Protein AF-A0A9W9Z1G8-F1 (afdb_monomer_lite)

Organism: NCBI:txid174260

Structure (mmCIF, N/CA/C/O backbone):
data_AF-A0A9W9Z1G8-F1
#
_entry.id   AF-A0A9W9Z1G8-F1
#
loop_
_atom_site.group_PDB
_atom_site.id
_atom_site.type_symbol
_atom_site.label_atom_id
_atom_site.label_alt_id
_atom_site.label_comp_id
_atom_site.label_asym_id
_atom_site.label_entity_id
_atom_site.label_seq_id
_atom_site.pdbx_PDB_ins_code
_atom_site.Cartn_x
_atom_site.Cartn_y
_atom_site.Cartn_z
_atom_site.occupancy
_atom_site.B_iso_or_equiv
_atom_site.auth_seq_id
_atom_site.auth_comp_id
_atom_site.auth_asym_id
_atom_site.auth_atom_id
_atom_site.pdbx_PDB_model_num
ATOM 1 N N . MET A 1 1 ? 4.835 -1.463 17.199 1.00 64.31 1 MET A N 1
ATOM 2 C CA . MET A 1 1 ? 3.603 -2.204 16.846 1.00 64.31 1 MET A CA 1
ATOM 3 C C . MET A 1 1 ? 2.471 -1.956 17.831 1.00 64.31 1 MET A C 1
ATOM 5 O O . MET A 1 1 ? 1.395 -1.622 17.361 1.00 64.31 1 MET A O 1
ATOM 9 N N . GLU A 1 2 ? 2.693 -2.034 19.150 1.00 81.00 2 GLU A N 1
ATOM 10 C CA . GLU A 1 2 ? 1.630 -1.820 20.158 1.00 81.00 2 GLU A CA 1
ATOM 11 C C . GLU A 1 2 ? 0.841 -0.513 19.968 1.00 81.00 2 GLU A C 1
ATOM 13 O O . GLU A 1 2 ? -0.379 -0.501 20.099 1.00 81.00 2 GLU A O 1
ATOM 18 N N . LEU A 1 3 ? 1.510 0.575 19.562 1.00 88.12 3 LEU A N 1
ATOM 19 C CA . LEU A 1 3 ? 0.845 1.849 19.270 1.00 88.12 3 LEU A CA 1
ATOM 20 C C . LEU A 1 3 ? -0.226 1.725 18.172 1.00 88.12 3 LEU A C 1
ATOM 22 O O . LEU A 1 3 ? -1.344 2.203 18.351 1.00 88.12 3 LEU A O 1
ATOM 26 N N . PHE A 1 4 ? 0.087 1.062 17.055 1.00 91.38 4 PHE A N 1
ATOM 27 C CA . PHE A 1 4 ? -0.839 0.905 15.925 1.00 91.38 4 PHE A CA 1
ATOM 28 C C . PHE A 1 4 ? -1.971 -0.084 16.208 1.00 91.38 4 PHE A C 1
ATOM 30 O O . PHE A 1 4 ? -2.998 -0.045 15.539 1.00 91.38 4 PHE A O 1
ATOM 37 N N . GLN A 1 5 ? -1.809 -0.933 17.220 1.00 90.75 5 GLN A N 1
ATOM 38 C CA . GLN A 1 5 ? -2.851 -1.841 17.696 1.00 90.75 5 GLN A CA 1
ATOM 39 C C . GLN A 1 5 ? -3.811 -1.174 18.691 1.00 90.75 5 GLN A C 1
ATOM 41 O O . GLN A 1 5 ? -4.838 -1.754 19.035 1.00 90.75 5 GLN A O 1
ATOM 46 N N . SER A 1 6 ? -3.508 0.041 19.159 1.00 94.38 6 SER A N 1
ATOM 47 C CA . SER A 1 6 ? -4.393 0.759 20.074 1.00 94.38 6 SER A CA 1
ATOM 48 C C . SER A 1 6 ? -5.694 1.199 19.392 1.00 94.38 6 SER A C 1
ATOM 50 O O . SER A 1 6 ? -5.722 1.526 18.202 1.00 94.38 6 SER A O 1
ATOM 52 N N . THR A 1 7 ? -6.774 1.261 20.176 1.00 94.69 7 THR A N 1
ATOM 53 C CA . THR A 1 7 ? -8.117 1.626 19.701 1.00 94.69 7 THR A CA 1
ATOM 54 C C . THR A 1 7 ? -8.156 2.918 18.875 1.00 94.69 7 THR A C 1
ATOM 56 O O . THR A 1 7 ? -8.778 2.895 17.815 1.00 94.69 7 THR A O 1
ATOM 59 N N . PRO A 1 8 ? -7.482 4.023 19.269 1.00 94.44 8 PRO A N 1
ATOM 60 C CA . PRO A 1 8 ? -7.518 5.253 18.481 1.00 94.44 8 PRO A CA 1
ATOM 61 C C . PRO A 1 8 ? -6.978 5.071 17.061 1.00 94.44 8 PRO A C 1
ATOM 63 O O . PRO A 1 8 ? -7.577 5.566 16.115 1.00 94.44 8 PRO A O 1
ATOM 66 N N . TYR A 1 9 ? -5.880 4.336 16.882 1.00 94.94 9 TYR A N 1
ATOM 67 C CA . TYR A 1 9 ? -5.307 4.126 15.550 1.00 94.94 9 TYR A CA 1
ATOM 68 C C . TYR A 1 9 ? -6.160 3.175 14.712 1.00 94.94 9 TYR A C 1
ATOM 70 O O . TYR A 1 9 ? -6.418 3.458 13.546 1.00 94.94 9 TYR A O 1
ATOM 78 N N . GLN A 1 10 ? -6.661 2.096 15.316 1.00 94.69 10 GLN A N 1
ATOM 79 C CA . GLN A 1 10 ? -7.533 1.136 14.634 1.00 94.69 10 GLN A CA 1
ATOM 80 C C . GLN A 1 10 ? -8.850 1.762 14.143 1.00 94.69 10 GLN A C 1
ATOM 82 O O . GLN A 1 10 ? -9.410 1.299 13.155 1.00 94.69 10 GLN A O 1
ATOM 87 N N . GLN A 1 11 ? -9.342 2.815 14.805 1.00 94.62 11 GLN A N 1
ATOM 88 C CA . GLN A 1 11 ? -10.590 3.492 14.432 1.00 94.62 11 GLN A 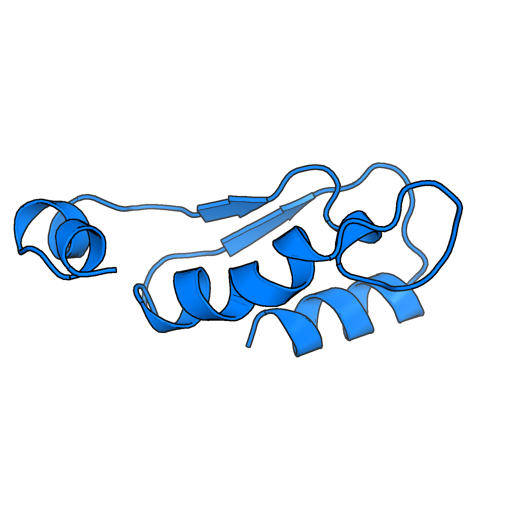CA 1
ATOM 89 C C . GLN A 1 11 ? -10.401 4.732 13.551 1.00 94.62 11 GLN A C 1
ATOM 91 O O . GLN A 1 11 ? -11.341 5.120 12.862 1.00 94.62 11 GLN A O 1
ATOM 96 N N . CYS A 1 12 ? -9.233 5.379 13.598 1.00 95.88 12 CYS A N 1
ATOM 97 C CA . CYS A 1 12 ? -9.035 6.686 12.963 1.00 95.88 12 CYS A CA 1
ATOM 98 C C . CYS A 1 12 ? -8.159 6.655 11.707 1.00 95.88 12 CYS A C 1
ATOM 100 O O . CYS A 1 12 ? -8.130 7.648 10.979 1.00 95.88 12 CYS A O 1
ATOM 102 N N . VAL A 1 13 ? -7.412 5.580 11.447 1.00 96.06 13 VAL A N 1
ATOM 103 C CA . VAL A 1 13 ? -6.626 5.475 10.211 1.00 96.06 13 VAL A CA 1
ATOM 104 C C . VAL A 1 13 ? -7.572 5.176 9.048 1.00 96.06 13 VAL A C 1
ATOM 106 O O . VAL A 1 13 ? -8.218 4.138 9.020 1.00 96.06 13 VAL A O 1
ATOM 109 N N . GLN A 1 14 ? -7.629 6.090 8.077 1.00 96.50 14 GLN A N 1
ATOM 110 C CA . GLN A 1 14 ? -8.566 6.015 6.946 1.00 96.50 14 GLN A CA 1
ATOM 111 C C . GLN A 1 14 ? -7.897 5.689 5.607 1.00 96.50 14 GLN A C 1
ATOM 113 O O . GLN A 1 14 ? -8.584 5.310 4.663 1.00 96.50 14 GLN A O 1
ATOM 118 N N . ALA A 1 15 ? -6.577 5.860 5.500 1.00 96.56 15 ALA A N 1
ATOM 119 C CA . ALA A 1 15 ? -5.807 5.542 4.302 1.00 96.56 15 ALA A CA 1
ATOM 120 C C . ALA A 1 15 ? -4.329 5.324 4.648 1.00 96.56 15 ALA A C 1
ATOM 122 O O . ALA A 1 15 ? -3.803 5.948 5.572 1.00 96.56 15 ALA A O 1
ATOM 123 N N . ILE A 1 16 ? -3.659 4.487 3.858 1.00 95.69 16 ILE A N 1
ATOM 124 C CA . ILE A 1 16 ? -2.201 4.350 3.840 1.00 95.69 16 ILE A CA 1
ATOM 125 C C . ILE A 1 16 ? -1.723 4.780 2.454 1.00 95.69 16 ILE A C 1
ATOM 127 O O . ILE A 1 16 ? -2.197 4.269 1.441 1.00 95.69 16 ILE A O 1
ATOM 131 N N . VAL A 1 17 ? -0.787 5.724 2.405 1.00 96.56 17 VAL A N 1
ATOM 132 C CA . VAL A 1 17 ? -0.196 6.207 1.154 1.00 96.56 17 VAL A CA 1
ATOM 133 C C . VAL A 1 17 ? 1.301 5.937 1.202 1.00 96.56 17 VAL A C 1
ATOM 135 O O . VAL A 1 17 ? 1.987 6.428 2.096 1.00 96.56 17 VAL A O 1
ATOM 138 N N . ILE A 1 18 ? 1.784 5.128 0.263 1.00 94.38 18 ILE A N 1
ATOM 139 C CA . ILE A 1 18 ? 3.195 4.772 0.116 1.00 94.38 18 ILE A CA 1
ATOM 140 C C . ILE A 1 18 ? 3.707 5.506 -1.114 1.00 94.38 18 ILE A C 1
ATOM 142 O O . ILE A 1 18 ? 3.355 5.153 -2.240 1.00 94.38 18 ILE A O 1
ATOM 146 N N . ASP A 1 19 ? 4.507 6.537 -0.881 1.00 93.88 19 ASP A N 1
ATOM 147 C CA . ASP A 1 19 ? 5.234 7.218 -1.945 1.00 93.88 19 ASP A CA 1
ATOM 148 C C . ASP A 1 19 ? 6.504 6.435 -2.305 1.00 93.88 19 ASP A C 1
ATOM 150 O O . ASP A 1 19 ? 7.005 5.651 -1.498 1.00 93.88 19 ASP A O 1
ATOM 154 N N . GLU A 1 20 ? 6.999 6.613 -3.525 1.00 92.69 20 GLU A N 1
ATOM 155 C CA . GLU A 1 20 ? 8.138 5.874 -4.086 1.00 92.69 20 GLU A CA 1
ATOM 156 C C . GLU A 1 20 ? 8.084 4.354 -3.886 1.00 92.69 20 GLU A C 1
ATOM 158 O O . GLU A 1 20 ? 9.066 3.691 -3.544 1.00 92.69 20 GLU A O 1
ATOM 163 N N . ALA A 1 21 ? 6.919 3.771 -4.169 1.00 92.75 21 ALA A N 1
ATOM 164 C CA . ALA A 1 21 ? 6.647 2.349 -3.979 1.00 92.75 21 ALA A CA 1
ATOM 165 C C . ALA A 1 21 ? 7.603 1.405 -4.737 1.00 92.75 21 ALA A C 1
ATOM 167 O O . ALA A 1 21 ? 7.699 0.230 -4.384 1.00 92.75 21 ALA A O 1
ATOM 168 N N . HIS A 1 22 ? 8.346 1.895 -5.737 1.00 89.62 22 HIS A N 1
ATOM 169 C CA . HIS A 1 22 ? 9.402 1.115 -6.387 1.00 89.62 22 HIS A CA 1
ATOM 170 C C . HIS A 1 22 ? 10.509 0.677 -5.409 1.00 89.62 22 HIS A C 1
ATOM 172 O O . HIS A 1 22 ? 11.122 -0.361 -5.637 1.00 89.62 22 HIS A O 1
ATOM 178 N N . CYS A 1 23 ? 10.706 1.385 -4.286 1.00 89.88 23 CYS A N 1
ATOM 179 C CA . CYS A 1 23 ? 11.685 1.040 -3.247 1.00 89.88 23 CYS A CA 1
ATOM 180 C C . CYS A 1 23 ? 11.411 -0.310 -2.557 1.00 89.88 23 CYS A C 1
ATOM 182 O O . CYS A 1 23 ? 12.293 -0.830 -1.873 1.00 89.88 23 CYS A O 1
ATOM 184 N N . ILE A 1 24 ? 10.199 -0.864 -2.706 1.00 89.50 24 ILE A N 1
ATOM 185 C CA . ILE A 1 24 ? 9.814 -2.189 -2.189 1.00 89.50 24 ILE A CA 1
ATOM 186 C C . ILE A 1 24 ? 10.566 -3.305 -2.926 1.00 89.50 24 ILE A C 1
ATOM 188 O O . ILE A 1 24 ? 10.864 -4.342 -2.336 1.00 89.50 24 ILE A O 1
ATOM 192 N N . LEU A 1 25 ? 10.870 -3.109 -4.211 1.00 86.25 25 LEU A N 1
ATOM 193 C CA . LEU A 1 25 ? 11.525 -4.115 -5.038 1.00 86.25 25 LEU A CA 1
ATOM 194 C C . LEU A 1 25 ? 13.048 -3.966 -4.949 1.00 86.25 25 LEU A C 1
ATOM 196 O O . LEU A 1 25 ? 13.579 -2.863 -5.034 1.00 86.25 25 LEU A O 1
ATOM 200 N N . GLU A 1 26 ? 13.763 -5.086 -4.826 1.00 68.50 26 GLU A N 1
ATOM 201 C CA . GLU A 1 26 ? 15.236 -5.146 -4.817 1.00 68.50 26 GLU A CA 1
ATOM 202 C C . GLU A 1 26 ? 15.843 -4.871 -6.205 1.00 68.50 26 GLU A C 1
ATOM 204 O O . GLU A 1 26 ? 16.466 -5.746 -6.803 1.00 68.50 26 GLU A O 1
ATOM 209 N N . TRP A 1 27 ? 15.630 -3.685 -6.775 1.00 60.47 27 TRP A N 1
ATOM 210 C CA . TRP A 1 27 ? 16.201 -3.317 -8.073 1.00 60.47 27 TRP A CA 1
ATOM 211 C C . 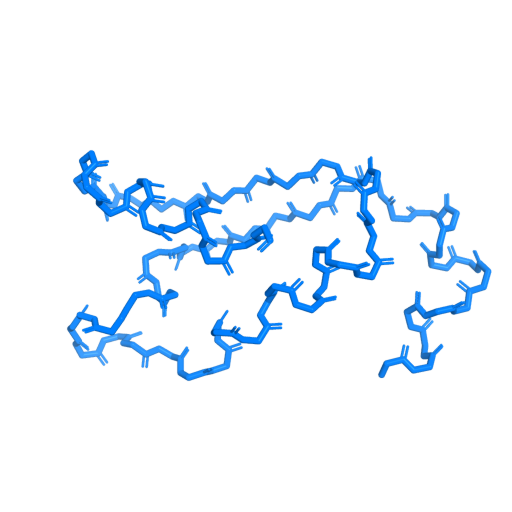TRP A 1 27 ? 16.658 -1.855 -8.071 1.00 60.47 27 TRP A C 1
ATOM 213 O O . TRP A 1 27 ? 15.842 -0.941 -8.120 1.00 60.47 27 TRP A O 1
ATOM 223 N N . GLY A 1 28 ? 17.978 -1.650 -8.066 1.00 57.44 28 GLY A N 1
ATOM 224 C CA . GLY A 1 28 ? 18.618 -0.336 -8.199 1.00 57.44 28 GLY A CA 1
ATOM 225 C C . GLY A 1 28 ? 19.278 0.187 -6.920 1.00 57.44 28 GLY A C 1
ATOM 226 O O . GLY A 1 28 ? 19.155 -0.404 -5.848 1.00 57.44 28 GLY A O 1
ATOM 227 N N . ASP A 1 29 ? 19.988 1.310 -7.055 1.00 60.72 29 ASP A N 1
ATOM 228 C CA . ASP A 1 29 ? 20.739 1.960 -5.967 1.00 60.72 29 ASP A CA 1
ATOM 229 C C . ASP A 1 29 ? 19.830 2.530 -4.856 1.00 60.72 29 ASP A C 1
ATOM 231 O O . ASP A 1 29 ? 20.296 2.790 -3.747 1.00 60.72 29 ASP A O 1
ATOM 235 N N . ASP A 1 30 ? 18.528 2.666 -5.130 1.00 66.56 30 ASP A N 1
ATOM 236 C CA . ASP A 1 30 ? 17.523 3.230 -4.220 1.00 66.56 30 ASP A CA 1
ATOM 237 C C . ASP A 1 30 ? 16.739 2.177 -3.413 1.00 66.56 30 ASP A C 1
ATOM 239 O O . ASP A 1 30 ? 15.784 2.517 -2.710 1.00 66.56 30 ASP A O 1
ATOM 243 N N . PHE A 1 31 ? 17.125 0.895 -3.461 1.00 67.75 31 PHE A N 1
ATOM 244 C CA . PHE A 1 31 ? 16.463 -0.136 -2.657 1.00 67.7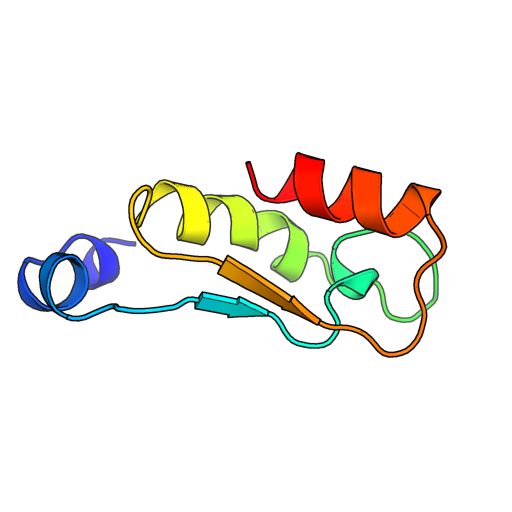5 31 PHE A CA 1
ATOM 245 C C . PHE A 1 31 ? 16.545 0.175 -1.154 1.00 67.75 31 PHE A C 1
ATOM 247 O O . PHE A 1 31 ? 17.627 0.355 -0.583 1.00 67.75 31 PHE A O 1
ATOM 254 N N . ARG A 1 32 ? 15.389 0.159 -0.479 1.00 79.31 32 ARG A N 1
ATOM 255 C CA . ARG A 1 32 ? 15.297 0.377 0.969 1.00 79.31 32 ARG A CA 1
ATOM 256 C C . ARG A 1 32 ? 14.725 -0.851 1.651 1.00 79.31 32 ARG A C 1
ATOM 258 O O . ARG A 1 32 ? 13.524 -1.086 1.611 1.00 79.31 32 ARG A O 1
ATOM 265 N N . LYS A 1 33 ? 15.578 -1.572 2.383 1.00 77.81 33 LYS A N 1
ATOM 266 C CA . LYS A 1 33 ? 15.184 -2.747 3.186 1.00 77.81 33 LYS A CA 1
ATOM 267 C C . LYS A 1 33 ? 13.980 -2.486 4.093 1.00 77.81 33 LYS A C 1
ATOM 269 O O . LYS A 1 33 ? 13.177 -3.385 4.311 1.00 77.81 33 LYS A O 1
ATOM 274 N N . ASP A 1 34 ? 13.825 -1.258 4.580 1.00 84.81 34 ASP A N 1
ATOM 275 C CA . ASP A 1 34 ? 12.706 -0.890 5.446 1.00 84.81 34 ASP A CA 1
ATOM 276 C C . ASP A 1 34 ? 11.347 -0.914 4.726 1.00 84.81 34 ASP A C 1
ATOM 278 O O . ASP A 1 34 ? 10.333 -1.189 5.367 1.00 84.81 34 ASP A O 1
ATOM 282 N N . TYR A 1 35 ? 11.308 -0.702 3.402 1.00 88.06 35 TYR A N 1
ATOM 283 C CA . TYR A 1 35 ? 10.069 -0.759 2.616 1.00 88.06 35 TYR A CA 1
ATOM 284 C C . TYR A 1 35 ? 9.493 -2.176 2.538 1.00 88.06 35 TYR A C 1
ATOM 286 O O . TYR A 1 35 ? 8.275 -2.331 2.478 1.00 88.06 35 TYR A O 1
ATOM 294 N N . ALA A 1 36 ? 10.331 -3.214 2.635 1.00 77.06 36 ALA A N 1
ATOM 295 C CA . ALA A 1 36 ? 9.867 -4.601 2.690 1.00 77.06 36 ALA A CA 1
ATOM 296 C C . ALA A 1 36 ? 8.994 -4.883 3.931 1.00 77.06 36 ALA A C 1
ATOM 298 O O . ALA A 1 36 ? 8.160 -5.784 3.919 1.00 77.06 36 ALA A O 1
ATOM 299 N N . ASN A 1 37 ? 9.132 -4.085 4.997 1.00 86.25 37 ASN A N 1
ATOM 300 C CA . ASN A 1 37 ? 8.338 -4.240 6.217 1.00 86.25 37 ASN A CA 1
ATOM 301 C C . ASN A 1 37 ? 6.956 -3.562 6.140 1.00 86.25 37 ASN A C 1
ATOM 303 O O . ASN A 1 37 ? 6.150 -3.728 7.058 1.00 86.25 37 ASN A O 1
ATOM 307 N N . LEU A 1 38 ? 6.643 -2.815 5.072 1.00 91.12 38 LEU A N 1
ATOM 308 C CA . LEU A 1 38 ? 5.367 -2.096 4.935 1.00 91.12 38 LEU A CA 1
ATOM 309 C C . LEU A 1 38 ? 4.153 -3.030 4.812 1.00 91.12 38 LEU A C 1
ATOM 311 O O . LEU A 1 38 ? 3.046 -2.633 5.184 1.00 91.12 38 LEU A O 1
ATOM 315 N N . ALA A 1 39 ? 4.354 -4.284 4.395 1.00 90.00 39 ALA A N 1
ATOM 316 C CA . ALA A 1 39 ? 3.318 -5.319 4.423 1.00 90.00 39 ALA A CA 1
ATOM 317 C C . ALA A 1 39 ? 2.695 -5.471 5.823 1.00 90.00 39 ALA A C 1
ATOM 319 O O . ALA A 1 39 ? 1.486 -5.626 5.971 1.00 90.00 39 ALA A O 1
ATOM 320 N N . MET A 1 40 ? 3.505 -5.326 6.877 1.00 91.75 40 MET A N 1
ATOM 321 C CA . MET A 1 40 ? 3.037 -5.395 8.262 1.00 91.75 40 MET A CA 1
ATOM 322 C C . MET A 1 40 ? 2.054 -4.270 8.601 1.00 91.75 40 MET A C 1
ATOM 324 O O . MET A 1 40 ? 1.121 -4.482 9.376 1.00 91.75 40 MET A O 1
ATOM 328 N N . LEU A 1 41 ? 2.241 -3.078 8.027 1.00 91.38 41 LEU A N 1
ATOM 329 C CA . LEU A 1 41 ? 1.321 -1.960 8.221 1.00 91.38 41 LEU A CA 1
ATOM 330 C C . LEU A 1 41 ? -0.026 -2.253 7.549 1.00 91.38 41 LEU A C 1
ATOM 332 O O . LEU A 1 41 ? -1.066 -2.044 8.169 1.00 91.38 41 LEU A O 1
ATOM 336 N N . CYS A 1 42 ? 0.001 -2.816 6.339 1.00 92.38 42 CYS A N 1
ATOM 337 C CA . CYS A 1 42 ? -1.198 -3.249 5.618 1.00 92.38 42 CYS A CA 1
ATOM 338 C C . CYS A 1 42 ? -1.936 -4.360 6.388 1.00 92.38 42 CYS A C 1
ATOM 340 O O . CYS A 1 42 ? -3.145 -4.274 6.591 1.00 92.38 42 CYS A O 1
ATOM 342 N N . ALA A 1 43 ? -1.203 -5.333 6.937 1.00 92.81 43 ALA A N 1
ATOM 343 C CA . ALA A 1 43 ? -1.757 -6.382 7.794 1.00 92.81 43 ALA A CA 1
ATOM 344 C C . ALA A 1 43 ? -2.318 -5.850 9.129 1.00 92.81 43 ALA A C 1
ATOM 346 O O . ALA A 1 43 ? -3.256 -6.423 9.681 1.00 92.81 43 ALA A O 1
ATOM 347 N N . THR A 1 44 ? -1.762 -4.752 9.655 1.00 94.06 44 THR A N 1
ATOM 348 C CA . THR A 1 44 ? -2.244 -4.104 10.890 1.00 94.06 44 THR A CA 1
ATOM 349 C C . THR A 1 44 ? -3.563 -3.356 10.672 1.00 94.06 44 THR A C 1
ATOM 351 O O . THR A 1 44 ? -4.342 -3.215 11.615 1.00 94.06 44 THR A O 1
ATOM 354 N N . PHE A 1 45 ? -3.827 -2.898 9.445 1.00 94.81 45 PHE A N 1
ATOM 355 C CA . PHE A 1 45 ? -5.026 -2.148 9.068 1.00 94.81 45 PHE A CA 1
ATOM 356 C C . PHE A 1 45 ? -5.705 -2.776 7.836 1.00 94.81 45 PHE A C 1
ATOM 358 O O . PHE A 1 45 ? -5.789 -2.144 6.783 1.00 94.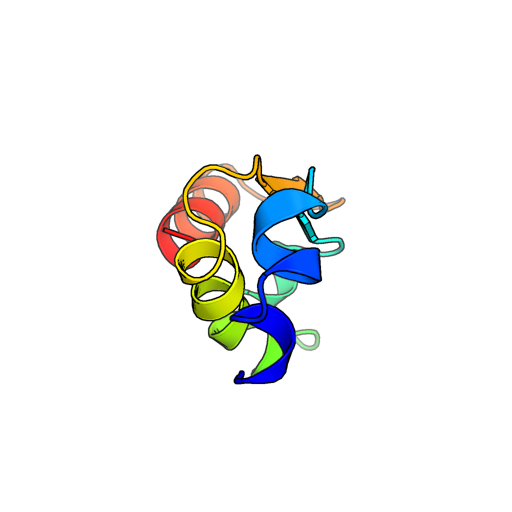81 45 PHE A O 1
ATOM 365 N N . PRO A 1 46 ? -6.222 -4.014 7.941 1.00 93.31 46 PRO A N 1
ATOM 366 C CA . PRO A 1 46 ? -6.626 -4.813 6.779 1.00 93.31 46 PRO A CA 1
ATOM 367 C C . PRO A 1 46 ? -7.818 -4.237 5.999 1.00 93.31 46 PRO A C 1
ATOM 369 O O . PRO A 1 46 ? -8.054 -4.612 4.854 1.00 93.31 46 PRO A O 1
ATOM 372 N N . THR A 1 47 ? -8.601 -3.350 6.616 1.00 93.75 47 THR A N 1
ATOM 373 C CA . THR A 1 47 ? -9.765 -2.696 5.998 1.00 93.75 47 THR A CA 1
ATOM 374 C C . THR A 1 47 ? -9.452 -1.307 5.444 1.00 93.75 47 THR A C 1
ATOM 376 O O . THR A 1 47 ? -10.309 -0.701 4.799 1.00 93.75 47 THR A O 1
ATOM 379 N N . VAL A 1 48 ? -8.246 -0.790 5.690 1.00 95.94 48 VAL A N 1
ATOM 380 C CA . VAL A 1 48 ? -7.839 0.550 5.270 1.00 95.94 48 VAL A CA 1
ATOM 381 C C . VAL A 1 48 ? -7.333 0.504 3.826 1.00 95.94 48 VAL A C 1
ATOM 383 O O . VAL A 1 48 ? -6.476 -0.318 3.504 1.00 95.94 48 VAL A O 1
ATOM 386 N N . PRO A 1 49 ? -7.817 1.387 2.934 1.00 96.19 49 PRO A N 1
ATOM 387 C CA . PRO A 1 49 ? -7.328 1.446 1.564 1.00 96.19 49 PRO A CA 1
ATOM 388 C C . PRO A 1 49 ? -5.853 1.863 1.505 1.00 96.19 49 PRO A C 1
ATOM 390 O O . PRO A 1 49 ? -5.421 2.793 2.192 1.00 96.19 49 PRO A O 1
ATOM 393 N N . VAL A 1 50 ? -5.102 1.204 0.620 1.00 96.12 50 VAL A N 1
ATOM 394 C CA . VAL A 1 50 ? -3.682 1.476 0.369 1.00 96.12 50 VAL A CA 1
ATOM 395 C C . VAL A 1 50 ? -3.504 2.048 -1.036 1.00 96.12 50 VAL A C 1
ATOM 397 O O . VAL A 1 50 ? -3.953 1.453 -2.016 1.00 96.12 50 VAL A O 1
ATOM 400 N N . ALA A 1 51 ? -2.819 3.186 -1.139 1.00 96.06 51 ALA A N 1
ATOM 401 C CA . ALA A 1 51 ? -2.370 3.769 -2.398 1.00 96.06 51 ALA A CA 1
ATOM 402 C C . ALA A 1 51 ? -0.838 3.722 -2.468 1.00 96.06 51 ALA A C 1
ATOM 404 O O . ALA A 1 51 ? -0.160 4.390 -1.693 1.00 96.06 51 ALA A O 1
ATOM 405 N N . ALA A 1 52 ? -0.301 2.938 -3.402 1.00 94.81 52 ALA A N 1
ATOM 406 C CA . ALA A 1 52 ? 1.129 2.868 -3.689 1.00 94.81 52 ALA A CA 1
ATOM 407 C C . ALA A 1 52 ? 1.431 3.681 -4.956 1.00 94.81 52 ALA A C 1
ATOM 409 O O . ALA A 1 52 ? 0.864 3.412 -6.018 1.00 94.81 52 ALA A O 1
ATOM 410 N N . LEU A 1 53 ? 2.282 4.696 -4.831 1.00 95.38 53 LEU A N 1
ATOM 411 C CA . LEU A 1 53 ? 2.560 5.698 -5.857 1.00 95.38 53 LEU A CA 1
ATOM 412 C C . LEU A 1 53 ? 4.037 5.647 -6.237 1.00 95.38 53 LEU A C 1
ATOM 414 O O . LEU A 1 53 ? 4.902 5.460 -5.386 1.00 95.38 53 LEU A O 1
ATOM 418 N N . THR A 1 54 ? 4.332 5.808 -7.523 1.00 92.75 54 THR A N 1
ATOM 419 C CA . THR A 1 54 ? 5.697 6.048 -7.991 1.00 92.75 54 THR A CA 1
ATOM 420 C C . THR A 1 54 ? 5.697 6.636 -9.400 1.00 92.75 54 THR A C 1
ATOM 422 O O . THR A 1 54 ? 4.746 6.436 -10.159 1.00 92.75 54 THR A O 1
ATOM 425 N N . ALA A 1 55 ? 6.764 7.355 -9.759 1.00 92.00 55 ALA A N 1
ATOM 426 C CA . ALA A 1 55 ? 6.932 7.940 -11.085 1.00 92.00 55 ALA A CA 1
ATOM 427 C C . ALA A 1 55 ? 7.234 6.893 -12.173 1.00 92.00 55 ALA A C 1
ATOM 429 O O . ALA A 1 55 ? 6.756 7.020 -13.302 1.00 92.00 55 ALA A O 1
ATOM 430 N N . THR A 1 56 ? 8.014 5.857 -11.852 1.00 81.62 56 THR A N 1
ATOM 431 C CA . THR A 1 56 ? 8.484 4.862 -12.826 1.00 81.62 56 THR A CA 1
ATOM 432 C C . THR A 1 56 ? 8.255 3.444 -12.318 1.00 81.62 56 THR A C 1
ATOM 434 O O . THR A 1 56 ? 8.934 2.989 -11.404 1.00 81.62 56 THR A O 1
ATOM 437 N N . ALA A 1 57 ? 7.320 2.724 -12.940 1.00 88.81 57 ALA A N 1
ATOM 438 C CA . ALA A 1 57 ? 7.114 1.297 -12.714 1.00 88.81 57 ALA A CA 1
ATOM 439 C C . ALA A 1 57 ? 6.661 0.620 -14.009 1.00 88.81 57 ALA A C 1
ATOM 441 O O . ALA A 1 57 ? 5.746 1.090 -14.694 1.00 88.81 57 ALA A O 1
ATOM 442 N N . SER A 1 58 ? 7.281 -0.507 -14.354 1.00 92.38 58 SER A N 1
ATOM 443 C CA . SER A 1 58 ? 6.758 -1.375 -15.404 1.00 92.38 58 SER A CA 1
ATOM 444 C C . SER A 1 58 ? 5.498 -2.102 -14.917 1.00 92.38 58 SER A C 1
ATOM 446 O O . SER A 1 58 ? 5.228 -2.203 -13.721 1.00 92.38 58 SER A O 1
ATOM 448 N N . LYS A 1 59 ? 4.723 -2.691 -15.837 1.00 93.25 59 LYS A N 1
ATOM 449 C CA . LYS A 1 59 ? 3.560 -3.523 -15.462 1.00 93.25 59 LYS A CA 1
ATOM 450 C C . LYS A 1 59 ? 3.941 -4.695 -14.546 1.00 93.25 59 LYS A C 1
ATOM 452 O O . LYS A 1 59 ? 3.136 -5.114 -13.714 1.00 93.25 59 LYS A O 1
ATOM 457 N N . ARG A 1 60 ? 5.160 -5.220 -14.711 1.00 92.94 60 ARG A N 1
ATOM 458 C CA . ARG A 1 60 ? 5.713 -6.269 -13.852 1.00 92.94 60 ARG A CA 1
ATOM 459 C C . ARG A 1 60 ? 5.948 -5.735 -12.442 1.00 92.94 60 ARG A C 1
ATOM 461 O O . ARG A 1 60 ? 5.512 -6.375 -11.493 1.00 92.94 60 ARG A O 1
ATOM 468 N N . ASP A 1 61 ? 6.553 -4.557 -12.326 1.00 91.94 61 ASP A N 1
ATOM 469 C CA . ASP A 1 61 ? 6.858 -3.936 -11.032 1.00 91.94 61 ASP A CA 1
ATOM 470 C C . ASP A 1 61 ? 5.578 -3.606 -10.266 1.00 91.94 61 ASP A C 1
ATOM 472 O O . ASP A 1 61 ? 5.477 -3.914 -9.087 1.00 91.94 61 ASP A O 1
ATOM 476 N N . VAL A 1 62 ? 4.550 -3.090 -10.950 1.00 93.44 62 VAL A N 1
ATOM 477 C CA . VAL A 1 62 ? 3.228 -2.844 -10.344 1.00 93.44 62 VAL A CA 1
ATOM 478 C C . VAL A 1 62 ? 2.639 -4.122 -9.739 1.00 93.44 62 VAL A C 1
ATOM 480 O O . VAL A 1 62 ? 2.086 -4.089 -8.640 1.00 93.44 62 VAL A O 1
ATOM 483 N N . THR A 1 63 ? 2.759 -5.252 -10.441 1.00 94.25 63 THR A N 1
ATOM 484 C CA . THR A 1 63 ? 2.254 -6.544 -9.951 1.00 94.25 63 THR A CA 1
ATOM 485 C C . THR A 1 63 ? 3.046 -7.003 -8.728 1.00 94.25 63 THR A C 1
ATOM 487 O O . THR A 1 63 ? 2.446 -7.329 -7.708 1.00 94.25 63 THR A O 1
ATOM 490 N N . ALA A 1 64 ? 4.377 -6.932 -8.791 1.00 92.50 64 ALA A N 1
ATOM 491 C CA . ALA A 1 64 ? 5.253 -7.334 -7.694 1.00 92.50 64 ALA A CA 1
ATOM 492 C C . ALA A 1 64 ? 5.088 -6.449 -6.442 1.00 92.50 64 ALA A C 1
ATOM 494 O O . ALA A 1 64 ? 5.034 -6.966 -5.328 1.00 92.50 64 ALA A O 1
ATOM 495 N N . ILE A 1 65 ? 4.946 -5.128 -6.608 1.00 92.12 65 ILE A N 1
ATOM 496 C CA . ILE A 1 65 ? 4.660 -4.185 -5.512 1.00 92.12 65 ILE A CA 1
ATOM 497 C C . ILE A 1 65 ? 3.345 -4.558 -4.834 1.00 92.12 65 ILE A C 1
ATOM 499 O O . ILE A 1 65 ? 3.276 -4.624 -3.610 1.00 92.12 65 ILE A O 1
ATOM 503 N N . LYS A 1 66 ? 2.304 -4.830 -5.629 1.00 92.62 66 LYS A N 1
ATOM 504 C CA . LYS A 1 66 ? 0.996 -5.215 -5.103 1.00 92.62 66 LYS A CA 1
ATOM 505 C C . LYS A 1 66 ? 1.078 -6.513 -4.301 1.00 92.62 66 LYS A C 1
ATOM 507 O O . LYS A 1 66 ? 0.549 -6.559 -3.201 1.00 92.62 66 LYS A O 1
ATOM 512 N N . GLU A 1 67 ? 1.746 -7.535 -4.825 1.00 92.19 67 GLU A N 1
ATOM 513 C CA . GLU A 1 67 ? 1.938 -8.818 -4.133 1.00 92.19 67 GLU A CA 1
ATOM 514 C C . GLU A 1 67 ? 2.770 -8.682 -2.850 1.00 92.19 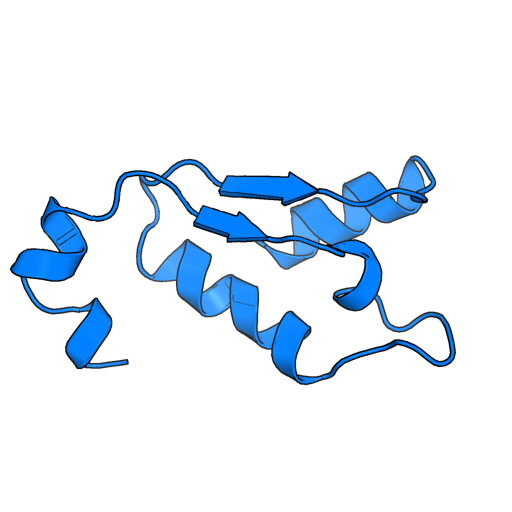67 GLU A C 1
ATOM 516 O O . GLU A 1 67 ? 2.548 -9.428 -1.906 1.00 92.19 67 GLU A O 1
ATOM 521 N N . SER A 1 68 ? 3.682 -7.708 -2.786 1.00 90.38 68 SER A N 1
ATOM 522 C CA . SER A 1 68 ? 4.531 -7.464 -1.611 1.00 90.38 68 SER A CA 1
ATOM 523 C C . SER A 1 68 ? 3.815 -6.733 -0.467 1.00 90.38 68 SER A C 1
ATOM 525 O O . SER A 1 68 ? 4.372 -6.630 0.621 1.00 90.38 68 SER A O 1
ATOM 527 N N . LEU A 1 69 ? 2.621 -6.179 -0.705 1.00 89.75 69 LEU A N 1
ATOM 528 C CA . LEU A 1 69 ? 1.842 -5.409 0.275 1.00 89.75 69 LEU A CA 1
ATOM 529 C C . LEU A 1 69 ? 0.593 -6.152 0.781 1.00 89.75 69 LEU A C 1
ATOM 531 O O . LEU A 1 69 ? -0.152 -5.587 1.585 1.00 89.75 69 LEU A O 1
ATOM 535 N N . ILE A 1 70 ? 0.350 -7.376 0.298 1.00 78.62 70 ILE A N 1
ATOM 536 C CA . ILE A 1 70 ? -0.810 -8.216 0.641 1.00 78.62 70 ILE A CA 1
ATOM 537 C C . ILE A 1 70 ? -0.390 -9.326 1.605 1.00 78.62 70 ILE A C 1
ATOM 539 O O . ILE A 1 70 ? 0.683 -9.927 1.387 1.00 78.62 70 ILE A O 1
#

InterPro domains:
  IPR011545 DEAD/DEAH-box helicase domain [PF00270] (11-63)
  IPR014001 Helicase superfamily 1/2, ATP-binding domain [PS51192] (1-70)
  IPR027417 P-loop containing nucleoside triphosphate hydrolase [G3DSA:3.40.50.300] (1-70)
  IPR027417 P-loop containing nucleoside triphosphate hydrolase [SSF52540] (4-63)

Radius of gyration: 12.93 Å; chains: 1; bounding box: 31×17×36 Å

Foldseek 3Di:
DVVCLDPCNQPPQAAAEAEQLLLCDPDDPSNDPVSLCQLVVCVSRVPHYYHYDYDDDDPVSVVVSVVSND

pLDDT: mean 88.65, std 9.56, range [57.44, 96.56]

Secondary structure (D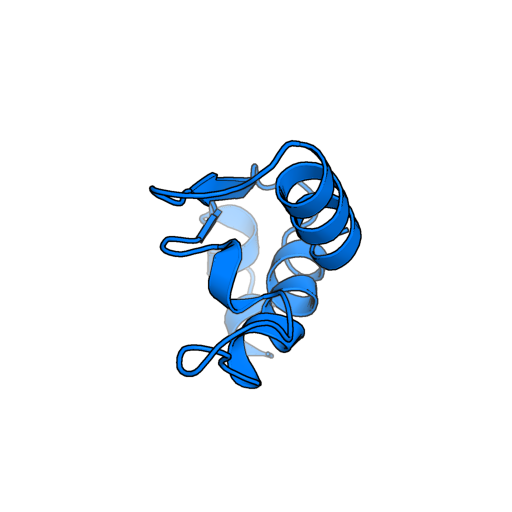SSP, 8-state):
-HHHHSHHHHHH---EEETTGGGGSS-STT--GGGGGHHHHHHHSTTS-EEE--S---HHHHHHHHHHT-

Sequence (70 aa):
MELFQSTPYQQCVQAIVIDEAHCILEWGDDFRKDYANLAMLCATFPTVPVAALTATASKRDVTAIKESLI